Protein AF-A0A961XM39-F1 (afdb_monomer_lite)

Foldseek 3Di:
DPFDPDDPPDPPVVVRVCVQQVDDDPPRGSDDDADVVHPCNVVVVVVVVCVVVVDDDDPPDDDPDD

pLDDT: mean 89.56, std 7.5, range [56.78, 98.44]

Sequence (66 aa):
IIGTGLGPYSPGTAYVLLHHYMGEVDGSIGAWGFARGGMGAITRAMAASFTASGGEIRTGSGIDHF

Radius of gyration: 19.15 Å; chains: 1; bounding box: 40×21×48 Å

Structure (mmCIF, N/CA/C/O backbone):
data_AF-A0A961XM39-F1
#
_entry.id   AF-A0A961XM39-F1
#
loop_
_atom_site.group_PDB
_atom_site.id
_atom_site.type_symbol
_atom_site.label_atom_id
_atom_site.label_alt_id
_atom_site.label_comp_id
_atom_site.label_asym_id
_atom_site.label_entity_id
_atom_site.label_seq_id
_atom_site.pdbx_PDB_ins_code
_atom_site.Cartn_x
_atom_site.Cartn_y
_atom_site.Cartn_z
_atom_site.occupancy
_atom_site.B_iso_or_equiv
_atom_site.auth_seq_id
_atom_site.auth_comp_id
_atom_site.auth_asym_id
_atom_site.auth_atom_id
_atom_site.pdbx_PDB_model_num
ATOM 1 N N . ILE A 1 1 ? 9.097 10.451 -9.693 1.00 56.78 1 ILE A N 1
ATOM 2 C CA . ILE A 1 1 ? 9.392 9.358 -10.650 1.00 56.78 1 ILE A CA 1
ATOM 3 C C . ILE A 1 1 ? 9.220 8.047 -9.899 1.00 56.78 1 ILE A C 1
ATOM 5 O O . ILE A 1 1 ? 9.728 7.955 -8.790 1.00 56.78 1 ILE A O 1
ATOM 9 N N . ILE A 1 2 ? 8.475 7.092 -10.456 1.00 67.12 2 ILE A N 1
ATOM 10 C CA . ILE A 1 2 ? 8.450 5.699 -9.989 1.00 67.12 2 ILE A CA 1
ATOM 11 C C . ILE A 1 2 ? 9.346 4.929 -10.962 1.00 67.12 2 ILE A C 1
ATOM 13 O O . ILE A 1 2 ? 9.145 5.033 -12.170 1.00 67.12 2 ILE A O 1
ATOM 17 N N . GLY A 1 3 ? 10.375 4.252 -10.449 1.00 74.44 3 GLY A N 1
ATOM 18 C CA . GLY A 1 3 ? 11.367 3.534 -11.256 1.00 74.44 3 GLY A CA 1
ATOM 19 C C . GLY A 1 3 ? 12.721 4.243 -11.386 1.00 74.44 3 GLY A C 1
ATOM 20 O O . GLY A 1 3 ? 13.066 5.127 -10.600 1.00 74.44 3 GLY A O 1
ATOM 21 N N . THR A 1 4 ? 13.503 3.826 -12.382 1.00 79.12 4 THR A N 1
ATOM 22 C CA . THR A 1 4 ? 14.904 4.227 -12.588 1.00 79.12 4 THR A CA 1
ATOM 23 C C . THR A 1 4 ? 15.067 4.885 -13.959 1.00 79.12 4 THR A C 1
ATOM 25 O O . THR A 1 4 ? 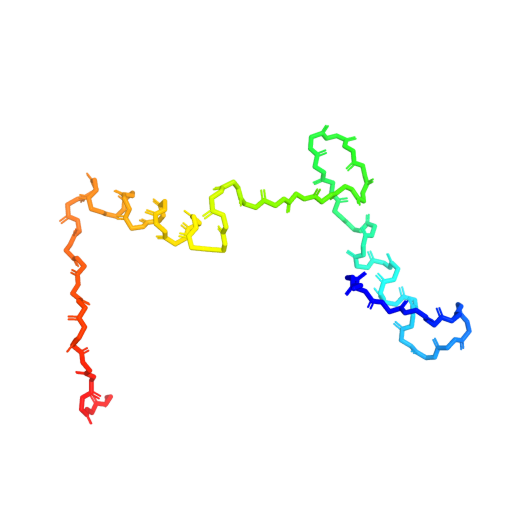14.780 4.265 -14.975 1.00 79.12 4 THR A O 1
ATOM 28 N N . GLY A 1 5 ? 15.556 6.130 -14.002 1.00 84.44 5 GLY A N 1
ATOM 29 C CA . GLY A 1 5 ? 15.781 6.897 -15.239 1.00 84.44 5 GLY A CA 1
ATOM 30 C C . GLY A 1 5 ? 17.134 6.635 -15.912 1.00 84.44 5 GLY A C 1
ATOM 31 O O . GLY A 1 5 ? 17.783 7.579 -16.351 1.00 84.44 5 GLY A O 1
ATOM 32 N N . LEU A 1 6 ? 17.599 5.384 -15.924 1.00 90.00 6 LEU A N 1
ATOM 33 C CA . LEU A 1 6 ? 18.885 4.986 -16.510 1.00 90.00 6 LEU A CA 1
ATOM 34 C C . LEU A 1 6 ? 18.677 4.227 -17.827 1.00 90.00 6 LEU A C 1
ATOM 36 O O . LEU A 1 6 ? 17.629 3.623 -18.045 1.00 90.00 6 LEU A O 1
ATOM 40 N N . GLY A 1 7 ? 19.681 4.265 -18.705 1.00 89.81 7 GLY A N 1
ATOM 41 C CA . GLY A 1 7 ? 19.634 3.589 -20.003 1.00 89.81 7 GLY A CA 1
ATOM 42 C C . GLY A 1 7 ? 19.753 2.060 -19.895 1.00 89.81 7 GLY A C 1
ATOM 43 O O . GLY A 1 7 ? 20.257 1.554 -18.895 1.00 89.81 7 GLY A O 1
ATOM 44 N N . PRO A 1 8 ? 19.370 1.304 -20.940 1.00 87.12 8 PRO A N 1
ATOM 45 C CA . PRO A 1 8 ? 19.307 -0.166 -20.914 1.00 87.12 8 PRO A CA 1
ATOM 46 C C . PRO A 1 8 ? 20.656 -0.873 -20.689 1.00 87.12 8 PRO A C 1
ATOM 48 O O . PRO A 1 8 ? 20.682 -2.044 -20.324 1.00 87.12 8 PRO A O 1
ATOM 51 N N . TYR A 1 9 ? 21.780 -0.180 -20.896 1.00 92.88 9 TYR A N 1
ATOM 52 C CA . TYR A 1 9 ? 23.126 -0.707 -20.631 1.00 92.88 9 TYR A CA 1
ATOM 53 C C . TYR A 1 9 ? 23.628 -0.415 -19.213 1.00 92.88 9 TYR A C 1
ATOM 55 O O . TYR A 1 9 ? 24.690 -0.895 -18.820 1.00 92.88 9 TYR A O 1
ATOM 63 N N . SER A 1 10 ? 22.899 0.384 -18.432 1.00 94.38 10 SER A N 1
ATOM 64 C CA . SER A 1 10 ? 23.266 0.650 -17.046 1.00 94.38 10 SER A CA 1
ATOM 65 C C . SER A 1 10 ? 23.002 -0.595 -16.184 1.00 94.38 10 SER A C 1
ATOM 67 O O . SER A 1 10 ? 21.931 -1.201 -16.313 1.00 94.38 10 SER A O 1
ATOM 69 N N . PRO A 1 11 ? 23.927 -0.983 -15.284 1.00 92.81 11 PRO A N 1
ATOM 70 C CA . PRO A 1 11 ? 23.743 -2.140 -14.409 1.00 92.81 11 PRO A CA 1
ATOM 71 C C . PRO A 1 11 ? 22.412 -2.104 -13.643 1.00 92.81 11 PRO A C 1
ATOM 73 O O . PRO A 1 11 ? 21.991 -1.057 -13.158 1.00 92.81 11 PRO A O 1
ATOM 76 N N . GLY A 1 12 ? 21.739 -3.255 -13.543 1.00 88.69 12 GLY A N 1
ATOM 77 C CA . GLY A 1 12 ? 20.473 -3.411 -12.812 1.00 88.69 12 GLY A CA 1
ATOM 78 C C . GLY A 1 12 ? 19.202 -3.000 -13.572 1.00 88.69 12 GLY A C 1
ATOM 79 O O . GLY A 1 12 ? 18.107 -3.376 -13.157 1.00 88.69 12 GLY A O 1
ATOM 80 N N . THR A 1 13 ? 19.301 -2.309 -14.712 1.00 91.44 13 THR A N 1
ATOM 81 C CA . THR A 1 13 ? 18.116 -1.837 -15.462 1.00 91.44 13 THR A CA 1
ATOM 82 C C . THR A 1 13 ? 17.290 -2.958 -16.097 1.00 91.44 13 THR A C 1
ATOM 84 O O . THR A 1 13 ? 16.066 -2.848 -16.156 1.00 91.44 13 THR A O 1
ATOM 87 N N . ALA A 1 14 ? 17.915 -4.079 -16.474 1.00 89.38 14 ALA A N 1
ATOM 88 C CA . ALA A 1 14 ? 17.203 -5.262 -16.966 1.00 89.38 14 ALA A CA 1
ATOM 89 C C . ALA A 1 14 ? 16.222 -5.832 -15.923 1.00 89.38 14 ALA A C 1
ATOM 91 O O . ALA A 1 14 ? 15.091 -6.179 -16.258 1.00 89.38 14 ALA A O 1
ATOM 92 N N . TYR A 1 15 ? 16.623 -5.867 -14.647 1.00 89.38 15 TYR A N 1
ATOM 93 C CA . TYR A 1 15 ? 15.753 -6.299 -13.551 1.00 89.38 15 TYR A CA 1
ATOM 94 C C . TYR A 1 15 ? 14.580 -5.337 -13.360 1.00 89.38 15 TYR A C 1
ATOM 96 O O . TYR A 1 15 ? 13.452 -5.789 -13.194 1.00 89.38 15 TYR A O 1
ATOM 104 N N . VAL A 1 16 ? 14.828 -4.024 -13.425 1.00 88.94 16 VAL A N 1
ATOM 105 C CA . VAL A 1 16 ? 13.781 -2.998 -13.300 1.00 88.94 16 VAL A CA 1
ATOM 106 C C . VAL A 1 16 ? 12.742 -3.143 -14.411 1.00 88.94 16 VAL A C 1
ATOM 108 O O . VAL A 1 16 ? 11.549 -3.130 -14.113 1.00 88.94 16 VAL A O 1
ATOM 111 N N . LEU A 1 17 ? 13.173 -3.326 -15.664 1.00 87.00 17 LEU A N 1
ATOM 112 C CA . LEU A 1 17 ? 12.269 -3.552 -16.794 1.00 87.00 17 LEU A CA 1
ATOM 113 C C . LEU A 1 17 ? 11.427 -4.815 -16.586 1.00 87.00 17 LEU A C 1
ATOM 115 O O . LEU A 1 17 ? 10.203 -4.749 -16.679 1.00 87.00 17 LEU A O 1
ATOM 119 N N . LEU A 1 18 ? 12.074 -5.937 -16.252 1.00 88.31 18 LEU A N 1
ATOM 120 C CA . LEU A 1 18 ? 11.382 -7.193 -15.963 1.00 88.31 18 LEU A CA 1
ATOM 121 C C . LEU A 1 18 ? 10.346 -7.007 -14.849 1.00 88.31 18 LEU A C 1
ATOM 123 O O . LEU A 1 18 ? 9.201 -7.407 -15.015 1.00 88.31 18 LEU A O 1
ATOM 127 N N . HIS A 1 19 ? 10.718 -6.351 -13.748 1.00 87.88 19 HIS A N 1
ATOM 128 C CA . HIS A 1 19 ? 9.829 -6.125 -12.607 1.00 87.88 19 HIS A CA 1
ATOM 129 C C . HIS A 1 19 ? 8.574 -5.336 -12.968 1.00 87.88 19 HIS A C 1
ATOM 131 O O . HIS A 1 19 ? 7.512 -5.619 -12.425 1.00 87.88 19 HIS A O 1
ATOM 137 N N . HIS A 1 20 ? 8.678 -4.374 -13.888 1.00 84.75 20 HIS A N 1
ATOM 138 C CA . HIS A 1 20 ? 7.522 -3.601 -14.340 1.00 84.75 20 HIS A CA 1
ATOM 139 C C . HIS A 1 20 ? 6.638 -4.378 -15.321 1.00 84.75 20 HIS A C 1
ATOM 141 O O . HIS A 1 20 ? 5.444 -4.119 -15.375 1.00 84.75 20 HIS A O 1
ATOM 147 N N . TYR A 1 21 ? 7.195 -5.327 -16.078 1.00 87.00 21 TYR A N 1
ATOM 148 C CA . TYR A 1 21 ? 6.454 -6.117 -17.069 1.00 87.00 21 TYR A CA 1
ATOM 149 C C . TYR A 1 21 ? 5.891 -7.437 -16.535 1.00 87.00 21 TYR A C 1
ATOM 151 O O . TYR A 1 21 ? 5.034 -8.033 -17.180 1.00 87.00 21 TYR A O 1
ATOM 159 N N . MET A 1 22 ? 6.373 -7.917 -15.387 1.00 87.19 22 MET A N 1
ATOM 160 C CA . MET A 1 22 ? 6.027 -9.242 -14.863 1.00 87.19 22 MET A CA 1
ATOM 161 C C . MET A 1 22 ? 4.563 -9.358 -14.402 1.00 87.19 22 MET A C 1
ATOM 163 O O . MET A 1 22 ? 4.060 -10.471 -14.277 1.00 87.19 22 MET A O 1
ATOM 167 N N . GLY A 1 23 ? 3.888 -8.237 -14.131 1.00 85.62 23 GLY A N 1
ATOM 168 C CA . GLY A 1 23 ? 2.504 -8.210 -13.655 1.00 85.62 23 GLY A CA 1
ATOM 169 C C . GLY A 1 23 ? 1.498 -7.743 -14.705 1.00 85.62 23 GLY A C 1
ATOM 170 O O . GLY A 1 23 ? 1.854 -7.107 -15.696 1.00 85.62 23 GLY A O 1
ATOM 171 N N . GLU A 1 24 ? 0.222 -8.009 -14.442 1.00 89.88 24 GLU A N 1
ATOM 172 C CA . GLU A 1 24 ? -0.907 -7.410 -15.151 1.00 89.88 24 GLU A CA 1
ATOM 173 C C . GLU A 1 24 ? -1.964 -6.889 -14.170 1.00 89.88 24 GLU A C 1
ATOM 175 O O . GLU A 1 24 ? -2.031 -7.321 -13.017 1.00 89.88 24 GLU A O 1
ATOM 180 N N . VAL A 1 25 ? -2.800 -5.966 -14.643 1.00 87.69 25 VAL A N 1
ATOM 181 C CA . VAL A 1 25 ? -4.018 -5.521 -13.954 1.00 87.69 25 VAL A CA 1
ATOM 182 C C . VAL A 1 25 ? -5.162 -5.581 -14.955 1.00 87.69 25 VAL A C 1
ATOM 184 O O . VAL A 1 25 ? -5.064 -4.979 -16.022 1.00 87.69 25 VAL A O 1
ATOM 187 N N . ASP A 1 26 ? -6.228 -6.311 -14.625 1.00 88.12 26 ASP A N 1
ATOM 188 C CA . ASP A 1 26 ? -7.443 -6.449 -15.444 1.00 88.12 26 ASP A CA 1
ATOM 189 C C . ASP A 1 26 ? -7.163 -6.782 -16.927 1.00 88.12 26 ASP A C 1
ATOM 191 O O . ASP A 1 26 ? -7.725 -6.175 -17.840 1.00 88.12 26 ASP A O 1
ATOM 195 N N . GLY A 1 27 ? -6.250 -7.726 -17.184 1.00 88.88 27 GLY A N 1
ATOM 196 C CA . GLY A 1 27 ? -5.868 -8.138 -18.542 1.00 88.88 27 GLY A CA 1
ATOM 197 C C . GLY A 1 27 ? -4.861 -7.217 -19.244 1.00 88.88 27 GLY A C 1
ATOM 198 O O . GLY A 1 27 ? -4.527 -7.442 -20.407 1.00 88.88 27 GLY A O 1
ATOM 199 N N . SER A 1 28 ? -4.387 -6.159 -18.577 1.00 89.62 28 SER A N 1
ATOM 200 C CA . SER A 1 28 ? -3.404 -5.218 -19.122 1.00 89.62 28 SER A CA 1
ATOM 201 C C . SER A 1 28 ? -2.010 -5.489 -18.556 1.00 89.62 28 SER A C 1
ATOM 203 O O . SER A 1 28 ? -1.733 -5.215 -17.387 1.00 89.62 28 SER A O 1
ATOM 205 N N . ILE A 1 29 ? -1.110 -6.000 -19.398 1.00 89.44 29 ILE A N 1
ATOM 206 C CA . ILE A 1 29 ? 0.287 -6.302 -19.040 1.00 89.44 29 ILE A CA 1
ATOM 207 C C . ILE A 1 29 ? 1.045 -5.017 -18.693 1.00 89.44 29 ILE A C 1
ATOM 209 O O . ILE A 1 29 ? 0.932 -4.004 -19.382 1.00 89.44 29 ILE A O 1
ATOM 213 N N . GLY A 1 30 ? 1.842 -5.069 -17.627 1.00 86.94 30 GLY A N 1
ATOM 214 C CA . GLY A 1 30 ? 2.641 -3.949 -17.132 1.00 86.94 30 GLY A CA 1
ATOM 215 C C . GLY A 1 30 ? 1.816 -2.802 -16.547 1.00 86.94 30 GLY A C 1
ATOM 216 O O . GLY A 1 30 ? 2.363 -1.751 -16.201 1.00 86.94 30 GLY A O 1
ATOM 217 N N . ALA A 1 31 ? 0.496 -2.981 -16.438 1.00 88.25 31 ALA A N 1
ATOM 218 C CA . ALA A 1 31 ? -0.365 -2.031 -15.765 1.00 88.25 31 ALA A CA 1
ATOM 219 C C . ALA A 1 31 ? -0.142 -2.080 -14.251 1.00 88.25 31 ALA A C 1
ATOM 221 O O . ALA A 1 31 ? 0.269 -3.082 -13.668 1.00 88.25 31 ALA A O 1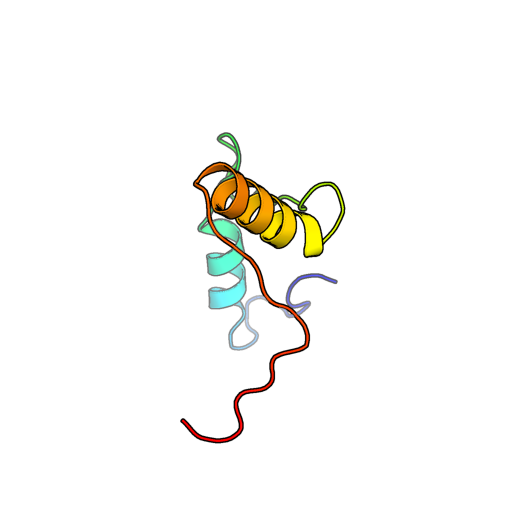
ATOM 222 N N . TRP A 1 32 ? -0.425 -0.955 -13.612 1.00 84.12 32 TRP A N 1
ATOM 223 C CA . TRP A 1 32 ? -0.272 -0.759 -12.181 1.00 84.12 32 TRP A CA 1
ATOM 224 C C . TRP A 1 32 ? -1.399 0.144 -11.690 1.00 84.12 32 TRP A C 1
ATOM 226 O O . TRP A 1 32 ? -1.977 0.921 -12.454 1.00 84.12 32 TRP A O 1
ATOM 236 N N . GLY A 1 33 ? -1.730 0.020 -10.409 1.00 85.44 33 GLY A N 1
ATOM 237 C CA . GLY A 1 33 ? -2.830 0.746 -9.789 1.00 85.44 33 GLY A CA 1
ATOM 238 C C . GLY A 1 33 ? -2.414 1.413 -8.488 1.00 85.44 33 GLY A C 1
ATOM 239 O O . GLY A 1 33 ? -1.438 1.030 -7.843 1.00 85.44 33 GLY A O 1
ATOM 240 N N . PHE A 1 34 ? -3.200 2.403 -8.080 1.00 86.81 34 PHE A N 1
ATOM 241 C CA . PHE A 1 34 ? -3.081 3.027 -6.770 1.00 86.81 34 PHE A CA 1
ATOM 242 C C . PHE A 1 34 ? -4.252 2.615 -5.891 1.00 86.81 34 PHE A C 1
ATOM 244 O O . PHE A 1 34 ? -5.399 2.576 -6.338 1.00 86.81 34 PHE A O 1
ATOM 251 N N . ALA A 1 35 ? -3.978 2.377 -4.610 1.00 89.69 35 ALA A N 1
ATOM 252 C CA . ALA A 1 35 ? -5.037 2.159 -3.641 1.00 89.69 35 ALA A CA 1
ATOM 253 C C . ALA A 1 35 ? -5.895 3.429 -3.515 1.00 89.69 35 ALA A C 1
ATOM 255 O O . ALA A 1 35 ? -5.420 4.497 -3.108 1.00 89.69 35 ALA A O 1
ATOM 256 N N . ARG A 1 36 ? -7.183 3.315 -3.851 1.00 90.44 36 ARG A N 1
ATOM 257 C CA . ARG A 1 36 ? -8.144 4.406 -3.668 1.00 90.44 36 ARG A CA 1
ATOM 258 C C . ARG A 1 36 ? -8.235 4.753 -2.179 1.00 90.44 36 ARG A C 1
ATOM 260 O O . ARG A 1 36 ? -8.519 3.890 -1.357 1.00 90.44 36 ARG A O 1
ATOM 267 N N . GLY A 1 37 ? -8.006 6.021 -1.832 1.00 91.62 37 GLY A N 1
ATOM 268 C CA . GLY A 1 37 ? -7.937 6.473 -0.432 1.00 91.62 37 GLY A CA 1
ATOM 269 C C . GLY A 1 37 ? -6.531 6.436 0.189 1.00 91.62 37 GLY A C 1
ATOM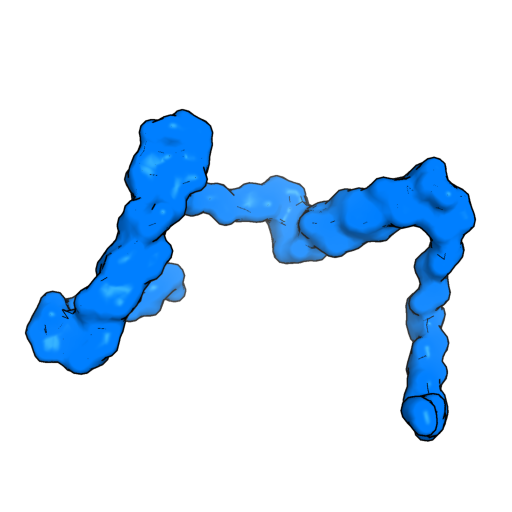 270 O O . GLY A 1 37 ? -6.402 6.557 1.412 1.00 91.62 37 GLY A O 1
ATOM 271 N N . GLY A 1 38 ? -5.492 6.283 -0.639 1.00 92.44 38 GLY A N 1
ATOM 272 C CA . GLY A 1 38 ? -4.084 6.374 -0.250 1.00 92.44 38 GLY A CA 1
ATOM 273 C C . GLY A 1 38 ? -3.532 5.096 0.386 1.00 92.44 38 GLY A C 1
ATOM 274 O O . GLY A 1 38 ? -4.231 4.096 0.523 1.00 92.44 38 GLY A O 1
ATOM 275 N N . MET A 1 39 ? -2.266 5.141 0.815 1.00 91.31 39 MET A N 1
ATOM 276 C CA . MET A 1 39 ? -1.535 3.968 1.328 1.00 91.31 39 MET A CA 1
ATOM 277 C C . MET A 1 39 ? -2.231 3.265 2.503 1.00 91.31 39 MET A C 1
ATOM 279 O O . MET A 1 39 ? -2.197 2.043 2.602 1.00 91.31 39 MET A O 1
ATOM 283 N N . GLY A 1 40 ? -2.919 4.019 3.366 1.00 95.00 40 GLY A N 1
ATOM 284 C CA . GLY A 1 40 ? -3.651 3.451 4.501 1.00 95.00 40 GLY A CA 1
ATOM 285 C C . GLY A 1 40 ? -4.951 2.72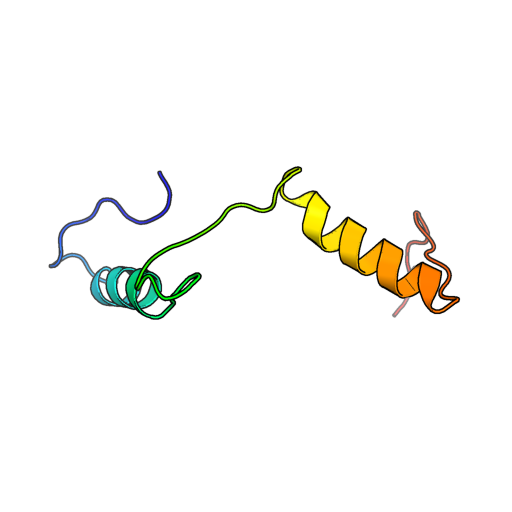7 4.129 1.00 95.00 40 GLY A C 1
ATOM 286 O O . GLY A 1 40 ? -5.585 2.150 5.004 1.00 95.00 40 GLY A O 1
ATOM 287 N N . ALA A 1 41 ? -5.400 2.768 2.871 1.00 96.38 41 ALA A N 1
ATOM 288 C CA . ALA A 1 41 ? -6.658 2.133 2.478 1.00 96.38 41 ALA A CA 1
ATOM 289 C C . ALA A 1 41 ? -6.603 0.606 2.604 1.00 96.38 41 ALA A C 1
ATOM 291 O O . ALA A 1 41 ? -7.566 0.003 3.071 1.00 96.38 41 ALA A O 1
ATOM 292 N N . ILE A 1 42 ? -5.463 0.000 2.263 1.00 94.62 42 ILE A N 1
ATOM 293 C CA . ILE A 1 42 ? -5.264 -1.452 2.343 1.00 94.62 42 ILE A CA 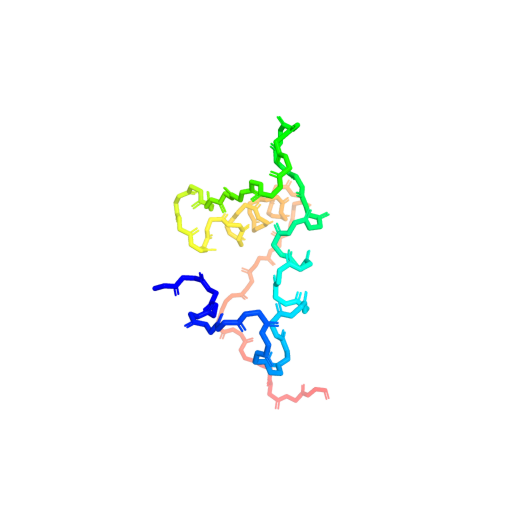1
ATOM 294 C C . ILE A 1 42 ? -5.319 -1.911 3.802 1.00 94.62 42 ILE A C 1
ATOM 296 O O . ILE A 1 42 ? -6.106 -2.789 4.149 1.00 94.62 42 ILE A O 1
ATOM 300 N N . THR A 1 43 ? -4.546 -1.273 4.684 1.00 95.69 43 THR A N 1
ATOM 301 C CA . THR A 1 43 ? -4.506 -1.644 6.107 1.00 95.69 43 THR A CA 1
ATOM 302 C C . THR A 1 43 ? -5.848 -1.415 6.798 1.00 95.69 43 THR A C 1
ATOM 304 O O . THR A 1 43 ? -6.254 -2.229 7.622 1.00 95.69 43 THR A O 1
ATOM 307 N N . ARG A 1 44 ? -6.593 -0.366 6.421 1.00 96.12 44 ARG A N 1
ATOM 308 C CA . ARG A 1 44 ? -7.969 -0.155 6.899 1.0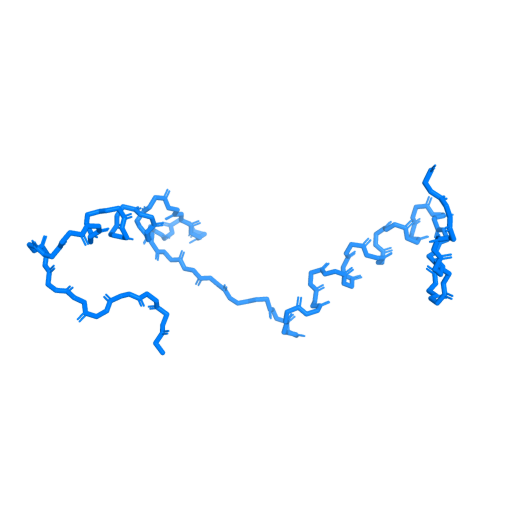0 96.12 44 ARG A CA 1
ATOM 309 C C . ARG A 1 44 ? -8.936 -1.235 6.419 1.00 96.12 44 ARG A C 1
ATOM 311 O O . ARG A 1 44 ? -9.774 -1.661 7.204 1.00 96.12 44 ARG A O 1
ATOM 318 N N . ALA A 1 45 ? -8.826 -1.693 5.171 1.00 96.69 45 ALA A N 1
ATOM 319 C CA . ALA A 1 45 ? -9.651 -2.791 4.665 1.00 96.69 45 ALA A CA 1
ATOM 320 C C . ALA A 1 45 ? -9.369 -4.099 5.426 1.00 96.69 45 ALA A C 1
ATOM 322 O O . ALA A 1 45 ? -10.300 -4.791 5.834 1.00 96.69 45 ALA A O 1
ATOM 323 N N . MET A 1 46 ? -8.093 -4.388 5.696 1.00 97.00 46 MET A N 1
ATOM 324 C CA . MET A 1 46 ? -7.690 -5.524 6.532 1.00 97.00 46 MET A CA 1
ATOM 325 C C . MET A 1 46 ? -8.249 -5.404 7.955 1.00 97.00 46 MET A C 1
ATOM 327 O O . MET A 1 46 ? -8.840 -6.355 8.461 1.00 97.00 46 MET A O 1
ATOM 331 N N . ALA A 1 47 ? -8.116 -4.229 8.580 1.00 97.75 47 ALA A N 1
ATOM 332 C CA . ALA A 1 47 ? -8.656 -3.959 9.910 1.00 97.75 47 ALA A CA 1
ATOM 333 C C . ALA A 1 47 ? -10.177 -4.170 9.962 1.00 97.75 47 ALA A C 1
ATOM 335 O O . ALA A 1 47 ? -10.671 -4.859 10.850 1.00 97.75 47 ALA A O 1
ATOM 336 N N . ALA A 1 48 ? -10.910 -3.651 8.973 1.00 97.75 48 ALA A N 1
ATOM 337 C CA . ALA A 1 48 ? -12.353 -3.834 8.872 1.00 97.75 48 ALA A CA 1
ATOM 338 C C . ALA A 1 48 ? -12.738 -5.317 8.748 1.00 97.75 48 ALA A C 1
ATOM 340 O O . ALA A 1 48 ? -13.633 -5.773 9.455 1.00 97.75 48 ALA A O 1
ATOM 341 N N . SER A 1 49 ? -12.037 -6.083 7.904 1.00 98.38 49 SER A N 1
ATOM 342 C CA . SER A 1 49 ? -12.265 -7.528 7.755 1.00 98.38 49 SER A CA 1
ATOM 343 C C . SER A 1 49 ? -12.011 -8.296 9.055 1.00 98.38 49 SER A C 1
ATOM 345 O O . SER A 1 49 ? -12.773 -9.199 9.404 1.00 98.38 49 SER A O 1
ATOM 347 N N . PHE A 1 50 ? -10.944 -7.952 9.775 1.00 98.38 50 PHE A N 1
ATOM 348 C CA . PHE A 1 50 ? -10.596 -8.588 11.042 1.00 98.38 50 PHE A CA 1
ATOM 349 C C . PHE A 1 50 ? -11.636 -8.290 12.128 1.00 98.38 50 PHE A C 1
ATOM 351 O O . PHE A 1 50 ? -12.140 -9.214 12.764 1.00 98.38 50 PHE A O 1
ATOM 358 N N . THR A 1 51 ? -12.034 -7.025 12.285 1.00 98.12 51 THR A N 1
ATOM 359 C CA . THR A 1 51 ? -13.085 -6.641 13.237 1.00 98.12 51 THR A CA 1
ATOM 360 C C . THR A 1 51 ? -14.440 -7.247 12.880 1.00 98.12 51 THR A C 1
ATOM 362 O O . THR A 1 51 ? -15.145 -7.712 13.771 1.00 98.12 51 THR A O 1
ATOM 365 N N . ALA A 1 52 ? -14.790 -7.341 11.592 1.00 98.44 52 ALA A N 1
ATOM 366 C CA . ALA A 1 52 ? -16.000 -8.040 11.148 1.00 98.44 52 ALA A CA 1
ATOM 367 C C . ALA A 1 52 ? -15.986 -9.540 11.498 1.00 98.44 52 ALA A C 1
ATOM 369 O O . ALA A 1 52 ? -17.040 -10.140 11.683 1.00 98.44 52 ALA A O 1
ATOM 370 N N . SER A 1 53 ? -14.796 -10.127 11.640 1.00 98.38 53 SER A N 1
ATOM 371 C CA . SER A 1 53 ? -14.602 -11.509 12.092 1.00 98.38 53 SER A CA 1
ATOM 372 C C . SER A 1 53 ? -14.557 -11.642 13.625 1.00 98.38 53 SER A C 1
ATOM 374 O O . SER A 1 53 ? -14.224 -12.707 14.135 1.00 98.38 53 SER A O 1
ATOM 376 N N . GLY A 1 54 ? -14.871 -10.574 14.370 1.00 98.25 54 GLY A N 1
ATOM 377 C CA . GLY A 1 54 ? -14.866 -10.546 15.838 1.00 98.25 54 GLY A CA 1
ATOM 378 C C . GLY A 1 54 ? -13.512 -10.208 16.468 1.00 98.25 54 GLY A C 1
ATOM 379 O O . GLY A 1 54 ? -13.360 -10.317 17.681 1.00 98.25 54 GLY A O 1
ATOM 380 N N . GLY A 1 55 ? -12.522 -9.809 15.667 1.00 97.62 55 GLY A N 1
ATOM 381 C CA . GLY A 1 55 ? -11.196 -9.439 16.147 1.00 97.62 55 GLY A CA 1
ATOM 382 C C . GLY A 1 55 ? -11.141 -8.062 16.820 1.00 97.62 55 GLY A C 1
ATOM 383 O O . GLY A 1 55 ? -11.728 -7.091 16.338 1.00 97.62 55 GLY A O 1
ATOM 384 N N . GLU A 1 56 ? -10.369 -7.951 17.902 1.00 96.50 56 GLU A N 1
ATOM 385 C CA . GLU A 1 56 ? -10.091 -6.687 18.593 1.00 96.50 56 GLU A CA 1
ATOM 386 C C . GLU A 1 56 ? -8.712 -6.138 18.197 1.00 96.50 56 GLU A C 1
ATOM 388 O O . GLU A 1 56 ? -7.695 -6.821 18.328 1.00 96.50 56 GLU A O 1
ATOM 393 N N . ILE A 1 57 ? -8.662 -4.890 17.723 1.00 95.06 57 ILE A N 1
ATOM 394 C CA . ILE A 1 57 ? -7.409 -4.202 17.388 1.00 95.06 57 ILE A CA 1
ATOM 395 C C . ILE A 1 57 ? -7.030 -3.292 18.551 1.00 95.06 57 ILE A C 1
ATOM 397 O O . ILE A 1 57 ? -7.763 -2.363 18.885 1.00 95.06 57 ILE A O 1
ATOM 401 N N . ARG A 1 58 ? -5.847 -3.522 19.125 1.00 93.94 58 ARG A N 1
ATOM 402 C CA . ARG A 1 58 ? -5.292 -2.698 20.202 1.00 93.94 58 ARG A CA 1
ATOM 403 C C . ARG A 1 58 ? -4.172 -1.824 19.650 1.00 93.94 58 ARG A C 1
ATOM 405 O O . ARG A 1 58 ? -3.215 -2.318 19.063 1.00 93.94 58 ARG A O 1
ATOM 412 N N . THR A 1 59 ? -4.307 -0.513 19.820 1.00 93.00 59 THR A N 1
ATOM 413 C CA . THR A 1 59 ? -3.297 0.480 19.426 1.00 93.00 59 THR A CA 1
ATOM 414 C C . THR A 1 59 ? -2.649 1.095 20.660 1.00 93.00 59 THR A C 1
ATOM 416 O O . THR A 1 59 ? -3.287 1.183 21.705 1.00 93.00 59 THR A O 1
ATOM 419 N N . GLY A 1 60 ? -1.401 1.555 20.548 1.00 91.00 60 GLY A N 1
ATOM 420 C CA . GLY A 1 60 ? -0.682 2.134 21.691 1.00 91.00 60 GLY A CA 1
ATOM 421 C C . GLY A 1 60 ? -0.244 1.105 22.740 1.00 91.00 60 GLY A C 1
ATOM 422 O O . GLY A 1 60 ? 0.176 1.483 23.826 1.00 91.00 60 GLY A O 1
ATOM 423 N N . SER A 1 61 ? -0.325 -0.189 22.423 1.00 87.12 61 SER A N 1
ATOM 424 C CA . SER A 1 61 ? 0.173 -1.285 23.255 1.00 87.12 61 SER A CA 1
ATOM 425 C C . SER A 1 61 ? 1.570 -1.700 22.793 1.00 87.12 61 SER A C 1
ATOM 427 O O . SER A 1 61 ? 1.719 -2.670 22.048 1.00 87.12 61 SER A O 1
ATOM 429 N N . GLY A 1 62 ? 2.585 -0.923 23.179 1.00 87.88 62 GLY A N 1
ATOM 430 C CA . GLY A 1 62 ? 3.980 -1.333 23.004 1.00 87.88 62 GLY A CA 1
ATOM 431 C C . GLY A 1 62 ? 4.261 -2.656 23.727 1.00 87.88 62 GLY A C 1
ATOM 432 O O . GLY A 1 62 ? 3.603 -2.970 24.717 1.00 87.88 62 GLY A O 1
ATOM 433 N N . ILE A 1 63 ? 5.205 -3.442 23.209 1.00 89.88 63 ILE A N 1
ATOM 434 C CA . ILE A 1 63 ? 5.636 -4.706 23.817 1.00 89.88 63 ILE A CA 1
ATOM 435 C C . ILE A 1 63 ? 6.948 -4.419 24.565 1.00 89.88 63 ILE A C 1
ATOM 437 O O . ILE A 1 63 ? 7.914 -4.000 23.927 1.00 89.88 63 ILE A O 1
ATOM 441 N N . ASP A 1 64 ? 6.990 -4.625 25.885 1.00 87.38 64 ASP A N 1
ATOM 442 C CA . ASP A 1 64 ? 8.176 -4.303 26.704 1.00 87.38 64 ASP A CA 1
ATOM 443 C C . ASP A 1 64 ? 9.282 -5.368 26.600 1.00 87.38 64 ASP A C 1
ATOM 445 O O . ASP A 1 64 ? 10.470 -5.049 26.651 1.00 87.38 64 ASP A O 1
ATOM 449 N N . HIS A 1 65 ? 8.901 -6.633 26.402 1.00 80.00 65 HIS A N 1
ATOM 450 C CA . HIS A 1 65 ? 9.807 -7.768 26.220 1.00 80.00 65 HIS A CA 1
ATOM 451 C C . HIS A 1 65 ? 9.189 -8.785 25.244 1.00 80.00 65 HIS A C 1
ATOM 453 O O . HIS A 1 65 ? 7.980 -9.015 25.297 1.00 80.00 65 HIS A O 1
ATOM 459 N N . PHE A 1 66 ? 10.012 -9.359 24.356 1.00 69.50 66 PHE A N 1
ATOM 460 C CA . PHE A 1 66 ? 9.625 -10.419 23.411 1.00 69.50 66 PHE A CA 1
ATOM 461 C C . PHE A 1 66 ? 9.678 -11.807 24.049 1.00 69.50 66 PHE A C 1
ATOM 463 O O . PHE A 1 66 ? 10.616 -12.044 24.845 1.00 69.50 66 PHE A O 1
#

Secondary structure (DSSP, 8-state):
--S----TTSTTHHHHHHHHHS-EETTEET-----TT-THHHHHHHHHHHHHTTPPP--S---S--